Protein AF-A0ABD0C206-F1 (afdb_monomer)

InterPro domains:
  IPR016040 NAD(P)-binding domain [PF13460] (1-75)
  IPR036291 NAD(P)-binding domain superfamily [SSF51735] (2-75)

Solvent-accessible surface area (backbone atoms only — not comparable to full-atom values): 6650 Å² total; per-residue (Å²): 109,72,67,38,57,77,69,71,49,48,77,42,79,45,87,48,47,58,60,35,92,36,73,92,58,42,76,42,83,73,42,53,82,39,46,69,61,42,52,55,46,22,55,54,49,51,39,49,75,75,71,55,89,48,57,67,47,76,47,58,39,54,48,76,37,93,53,81,52,81,81,74,84,81,86,90,69,92,66,81,51,79,40,28,51,59,37,50,54,56,51,51,52,55,69,70,52,75,81,66,72,92,76,85,78,133

pLDDT: mean 84.96, std 17.4, range [26.44, 97.81]

Foldseek 3Di:
DVVCVVVVNQEEEAEAAPCLCPVVCCPAPPSVVVVVRSPVRNVVVCCVVPPDNHPYDYDHYAAEDCDDAPCDDDPPDPHHDYHYPVNVVVVSVVSVPVVDDPPDDD

Sequence (106 aa):
MQAAKKLGIERYIMLSSIFTLEPDKWHIDGLDQILDYTIAKYFADNFLVNQSDLKYTILQLTNLTEEKGTGKISLDVTGVTSNPISDVQRHWLKSSSMIILLVRLS

Nearest PDB structures (foldseek):
  3dqp-assembly1_A-2  TM=9.380E-01  e=5.707E-07  Lactococcus lactis subsp. lactis
  5guy-assembly1_A  TM=8.552E-01  e=6.493E-03  Escherichia coli CFT073
  5ffq-assembly1_B  TM=8.567E-01  e=1.039E-02  Escherichia coli O157:H7
  5guy-assembly2_B  TM=8.662E-01  e=4.261E-02  Escherichia coli CFT073

Radius of gyration: 15.45 Å; Cα contacts (8 Å, |Δi|>4): 118; chains: 1; bounding box: 42×30×38 Å

Mean predicted aligned error: 6.34 Å

Organism: NCBI:txid3378536

Secondary structure (DSSP, 8-state):
-HHHHHTT--EEEEEEETTTT-GGGTTSTTTGGGHHHHHHHHHHHHHHHHH---EEEEEEE-EEE-SPP-S---S---S--EEEHHHHHHHHHHHHTTTS------

Structure (mmCIF, N/CA/C/O backbone):
data_AF-A0ABD0C206-F1
#
_entry.id   AF-A0ABD0C206-F1
#
loop_
_atom_site.group_PDB
_atom_site.id
_atom_site.type_symbol
_atom_site.label_atom_id
_atom_site.label_alt_id
_atom_site.label_comp_id
_atom_site.label_asym_id
_atom_site.label_entity_id
_atom_site.label_seq_id
_atom_site.pdbx_PDB_ins_code
_atom_site.Cartn_x
_atom_site.Cartn_y
_atom_site.Cartn_z
_atom_site.occupancy
_atom_site.B_iso_or_equiv
_atom_site.auth_seq_id
_atom_site.auth_comp_id
_atom_site.auth_asym_id
_atom_site.auth_atom_id
_atom_site.pdbx_PDB_model_num
ATOM 1 N N . MET A 1 1 ? -0.037 3.977 11.935 1.00 92.62 1 MET A N 1
ATOM 2 C CA . MET A 1 1 ? -1.330 3.317 12.238 1.00 92.62 1 MET A CA 1
ATOM 3 C C . MET A 1 1 ? -1.843 3.637 13.641 1.00 92.62 1 MET A C 1
ATOM 5 O O . MET A 1 1 ? -2.899 4.239 13.743 1.00 92.62 1 MET A O 1
ATOM 9 N N . GLN A 1 2 ? -1.099 3.338 14.713 1.00 94.25 2 GLN A N 1
ATOM 10 C CA . GLN A 1 2 ? -1.539 3.609 16.097 1.00 94.25 2 GLN A CA 1
ATOM 11 C C . GLN A 1 2 ? -1.929 5.078 16.358 1.00 94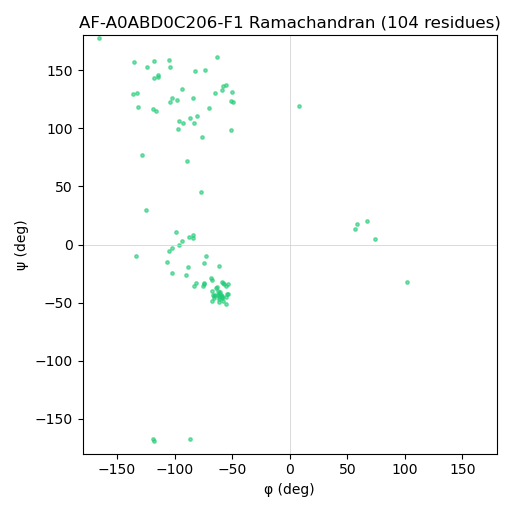.25 2 GLN A C 1
ATOM 13 O O . GLN A 1 2 ? -2.962 5.342 16.962 1.00 94.25 2 GLN A O 1
ATOM 18 N N . ALA A 1 3 ? -1.153 6.040 15.844 1.00 94.69 3 ALA A N 1
ATOM 19 C CA . ALA A 1 3 ? -1.482 7.463 15.960 1.00 94.69 3 ALA A CA 1
ATOM 20 C C . ALA A 1 3 ? -2.803 7.834 15.259 1.00 94.69 3 ALA A C 1
ATOM 22 O O . ALA A 1 3 ? -3.593 8.585 15.820 1.00 94.69 3 ALA A O 1
ATOM 23 N N . ALA A 1 4 ? -3.072 7.267 14.074 1.00 93.62 4 ALA A N 1
ATOM 24 C CA . ALA A 1 4 ? -4.329 7.485 13.355 1.00 93.62 4 ALA A CA 1
ATOM 25 C C . ALA A 1 4 ? -5.523 6.987 14.183 1.00 93.62 4 ALA A C 1
ATOM 27 O O . ALA A 1 4 ? -6.469 7.742 14.385 1.00 93.62 4 ALA A O 1
ATOM 28 N N . LYS A 1 5 ? -5.417 5.785 14.778 1.00 91.06 5 LYS A N 1
ATOM 29 C CA . LYS A 1 5 ? -6.430 5.256 15.710 1.00 91.06 5 LYS A CA 1
ATOM 30 C C . LYS A 1 5 ? -6.647 6.191 16.900 1.00 91.06 5 LYS A C 1
ATOM 32 O O . LYS A 1 5 ? -7.780 6.537 17.208 1.00 91.06 5 LYS A O 1
ATOM 37 N N . LYS A 1 6 ? -5.563 6.636 17.547 1.00 94.31 6 LYS A N 1
ATOM 38 C CA . LYS A 1 6 ? -5.628 7.527 18.719 1.00 94.31 6 LYS A CA 1
ATOM 39 C C . LYS A 1 6 ? -6.341 8.849 18.417 1.00 94.31 6 LYS A C 1
ATOM 41 O O . LYS A 1 6 ? -6.973 9.411 19.303 1.00 94.31 6 LYS A O 1
ATOM 46 N N . LEU A 1 7 ? -6.225 9.340 17.185 1.00 96.50 7 LEU A N 1
ATOM 47 C CA . LEU A 1 7 ? -6.833 10.590 16.731 1.00 96.50 7 LEU A CA 1
ATOM 48 C C . LEU A 1 7 ? -8.207 10.398 16.066 1.00 96.50 7 LEU A C 1
ATOM 50 O O . LEU A 1 7 ? -8.768 11.371 15.573 1.00 96.50 7 LEU A O 1
ATOM 54 N N . GLY A 1 8 ? -8.741 9.172 16.015 1.00 92.44 8 GLY A N 1
ATOM 55 C CA . GLY A 1 8 ? -10.012 8.885 15.342 1.00 92.44 8 GLY A CA 1
ATOM 56 C C . GLY A 1 8 ? -9.966 9.049 13.816 1.00 92.44 8 GLY A C 1
ATOM 57 O O . GLY A 1 8 ? -11.003 9.220 13.183 1.00 92.44 8 GLY A O 1
ATOM 58 N N . ILE A 1 9 ? -8.777 9.015 13.206 1.00 93.69 9 ILE A N 1
ATOM 59 C CA . ILE A 1 9 ? -8.619 9.074 11.749 1.00 93.69 9 ILE A CA 1
ATOM 60 C C . ILE A 1 9 ? -8.876 7.678 11.186 1.00 93.69 9 ILE A C 1
ATOM 62 O O . ILE A 1 9 ? -8.070 6.769 11.376 1.00 93.69 9 ILE A O 1
ATOM 66 N N . GLU A 1 10 ? -9.984 7.518 10.468 1.00 90.56 10 GLU A N 1
ATOM 67 C CA . GLU A 1 10 ? -10.399 6.208 9.954 1.00 90.56 10 GLU A CA 1
ATOM 68 C C . GLU A 1 10 ? -9.707 5.819 8.643 1.00 90.56 10 GLU A C 1
ATOM 70 O O . GLU A 1 10 ? -9.417 4.644 8.425 1.00 90.56 10 GLU A O 1
ATOM 75 N N . ARG A 1 11 ? -9.450 6.783 7.748 1.00 93.44 11 ARG A N 1
ATOM 76 C CA . ARG A 1 11 ? -8.882 6.518 6.418 1.00 93.44 11 ARG A CA 1
ATOM 77 C C . ARG A 1 11 ? -7.359 6.409 6.489 1.00 93.44 11 ARG A C 1
ATOM 79 O O . ARG A 1 11 ? -6.693 7.344 6.928 1.00 93.44 11 ARG A O 1
ATOM 86 N N . TYR A 1 12 ? -6.802 5.307 5.986 1.00 92.81 12 TYR A N 1
ATOM 87 C CA . TYR A 1 12 ? -5.352 5.101 5.907 1.00 92.81 12 TYR A CA 1
ATOM 88 C C . TYR A 1 12 ? -4.938 4.594 4.523 1.00 92.81 12 TYR A C 1
ATOM 90 O O . TYR A 1 12 ? -5.514 3.642 4.006 1.00 92.81 12 TYR A O 1
ATOM 98 N N . ILE A 1 13 ? -3.935 5.216 3.908 1.00 92.81 13 ILE A N 1
ATOM 99 C CA . ILE A 1 13 ? -3.395 4.770 2.620 1.00 92.81 13 ILE A CA 1
ATOM 100 C C . ILE A 1 13 ? -1.933 4.408 2.824 1.00 92.81 13 ILE A C 1
ATOM 102 O O . ILE A 1 13 ? -1.124 5.269 3.170 1.00 92.81 13 ILE A O 1
ATOM 106 N N . MET A 1 14 ? -1.605 3.135 2.624 1.00 93.62 14 MET A N 1
ATOM 107 C CA . MET A 1 14 ? -0.257 2.611 2.800 1.00 93.62 14 MET A CA 1
ATOM 108 C C . MET A 1 14 ? 0.425 2.425 1.452 1.00 93.62 14 MET A C 1
ATOM 110 O O . MET A 1 14 ? -0.097 1.752 0.567 1.00 93.62 14 MET A O 1
ATOM 114 N N . LEU A 1 15 ? 1.611 3.013 1.320 1.00 92.69 15 LEU A N 1
ATOM 115 C CA . LEU A 1 15 ? 2.518 2.728 0.219 1.00 92.69 15 LEU A CA 1
ATOM 116 C C . LEU A 1 15 ? 3.376 1.516 0.594 1.00 92.69 15 LEU A C 1
ATOM 118 O O . LEU A 1 15 ? 4.238 1.595 1.483 1.00 92.69 15 LEU A O 1
ATOM 122 N N . SER A 1 16 ? 3.108 0.398 -0.063 1.00 94.25 16 SER A N 1
ATOM 123 C CA . SER A 1 16 ? 3.807 -0.864 0.141 1.00 94.25 16 SER A CA 1
ATOM 124 C C . SER A 1 16 ? 4.500 -1.325 -1.142 1.00 94.25 16 SER A C 1
ATOM 126 O O . SER A 1 16 ? 4.665 -0.552 -2.087 1.00 94.25 16 SER A O 1
ATOM 128 N N . SER A 1 17 ? 4.952 -2.572 -1.153 1.00 92.19 17 SER A N 1
ATOM 129 C CA . SER A 1 17 ? 5.677 -3.188 -2.254 1.00 92.19 17 SER A CA 1
ATOM 130 C C . SER A 1 17 ? 4.908 -4.382 -2.813 1.00 92.19 17 SER A C 1
ATOM 132 O O . SER A 1 17 ? 4.018 -4.927 -2.160 1.00 92.19 17 SER A O 1
ATOM 134 N N . ILE A 1 18 ? 5.207 -4.746 -4.055 1.00 92.00 18 ILE A N 1
ATOM 135 C CA . ILE A 1 18 ? 4.611 -5.890 -4.738 1.00 92.00 18 ILE A CA 1
ATOM 136 C C . ILE A 1 18 ? 4.808 -7.178 -3.923 1.00 92.00 18 ILE A C 1
ATOM 138 O O . ILE A 1 18 ? 5.872 -7.412 -3.358 1.00 92.00 18 ILE A O 1
ATOM 142 N N . PHE A 1 19 ? 3.758 -7.999 -3.849 1.00 93.25 19 PHE A N 1
ATOM 143 C CA . PHE A 1 19 ? 3.759 -9.329 -3.219 1.00 93.25 19 PHE A CA 1
ATOM 144 C C . PHE A 1 19 ? 4.148 -9.383 -1.737 1.00 93.25 19 PHE A C 1
ATOM 146 O O . PHE A 1 19 ? 4.402 -10.459 -1.200 1.00 93.25 19 PHE A O 1
ATOM 153 N N . THR A 1 20 ? 4.121 -8.261 -1.018 1.00 93.69 20 THR A N 1
ATOM 154 C CA . THR A 1 20 ? 4.409 -8.252 0.424 1.00 93.69 20 THR A CA 1
ATOM 155 C C . THR A 1 20 ? 3.483 -9.170 1.214 1.00 93.69 20 THR A C 1
ATOM 157 O O . THR A 1 20 ? 3.943 -9.776 2.162 1.00 93.69 20 THR A O 1
ATOM 160 N N . LEU A 1 21 ? 2.219 -9.339 0.811 1.00 93.44 21 LEU A N 1
ATOM 161 C CA . LEU A 1 21 ? 1.255 -10.261 1.437 1.00 93.44 21 LEU A CA 1
ATOM 162 C C . LEU A 1 21 ? 1.295 -11.696 0.873 1.00 93.44 21 LEU A C 1
ATOM 164 O O . LEU A 1 21 ? 0.457 -12.515 1.241 1.00 93.44 21 LEU A O 1
ATOM 168 N N . GLU A 1 22 ? 2.249 -12.009 -0.004 1.00 94.31 22 GLU A N 1
ATOM 169 C CA . GLU A 1 22 ? 2.367 -13.302 -0.689 1.00 94.31 22 GLU A CA 1
ATOM 170 C C . GLU A 1 22 ? 3.789 -13.882 -0.522 1.00 94.31 22 GLU A C 1
ATOM 172 O O . GLU A 1 22 ? 4.588 -13.818 -1.459 1.00 94.31 22 GLU A O 1
ATOM 177 N N . PRO A 1 23 ? 4.132 -14.449 0.655 1.00 94.06 23 PRO A N 1
ATOM 178 C CA . PRO A 1 23 ? 5.484 -14.935 0.957 1.00 94.06 23 PRO A CA 1
ATOM 179 C C . PRO A 1 23 ? 6.068 -15.922 -0.053 1.00 94.06 23 PRO A C 1
ATOM 181 O O . PRO A 1 23 ? 7.259 -15.863 -0.353 1.00 94.06 23 PRO A O 1
ATOM 184 N N . ASP A 1 24 ? 5.225 -16.764 -0.651 1.00 94.69 24 ASP A N 1
ATOM 185 C CA . ASP A 1 24 ? 5.639 -17.740 -1.667 1.00 94.69 24 ASP A CA 1
ATOM 186 C C . ASP A 1 24 ? 6.248 -17.083 -2.922 1.00 94.69 24 ASP A C 1
ATOM 188 O O . ASP A 1 24 ? 6.962 -17.734 -3.685 1.00 94.69 24 ASP A O 1
ATOM 192 N N . LYS A 1 25 ? 6.003 -15.783 -3.141 1.00 91.38 25 LYS A N 1
ATOM 193 C CA . LYS A 1 25 ? 6.529 -15.008 -4.274 1.00 91.38 25 LYS A CA 1
ATOM 194 C C . LYS A 1 25 ? 7.803 -14.222 -3.953 1.00 91.38 25 LYS A C 1
ATOM 196 O O . LYS A 1 25 ? 8.322 -13.548 -4.837 1.00 91.38 25 LYS A O 1
ATOM 201 N N . TRP A 1 26 ? 8.334 -14.275 -2.731 1.00 93.19 26 TRP A N 1
ATOM 202 C CA . TRP A 1 26 ? 9.487 -13.443 -2.337 1.00 93.19 26 TRP A CA 1
ATOM 203 C C . TRP A 1 26 ? 10.821 -13.882 -2.948 1.00 93.19 26 TRP A C 1
ATOM 205 O O . TRP A 1 26 ? 11.802 -13.152 -2.859 1.00 93.19 26 TRP A O 1
ATOM 215 N N . HIS A 1 27 ? 10.855 -15.052 -3.584 1.00 91.19 27 HIS A N 1
ATOM 216 C CA . HIS A 1 27 ? 12.047 -15.613 -4.222 1.00 91.19 27 HIS A CA 1
ATOM 217 C C . HIS A 1 27 ? 12.096 -15.393 -5.740 1.00 91.19 27 HIS A C 1
ATOM 219 O O . HIS A 1 27 ? 12.922 -16.002 -6.413 1.00 91.19 27 HIS A O 1
ATOM 225 N N . ILE A 1 28 ? 11.210 -14.560 -6.293 1.00 88.19 28 ILE A N 1
ATOM 226 C CA . ILE A 1 28 ? 11.338 -14.121 -7.686 1.00 88.19 28 ILE A CA 1
ATOM 227 C C . ILE A 1 28 ? 12.478 -13.108 -7.819 1.00 88.19 28 ILE A C 1
ATOM 229 O O . ILE A 1 28 ? 12.722 -12.318 -6.900 1.00 88.19 28 ILE A O 1
ATOM 233 N N . ASP A 1 29 ? 13.111 -13.093 -8.992 1.00 85.00 29 ASP A N 1
ATOM 234 C CA . ASP A 1 29 ? 14.210 -12.182 -9.310 1.00 85.00 29 ASP A CA 1
ATOM 235 C C . ASP A 1 29 ? 13.862 -10.727 -8.954 1.00 85.00 29 ASP A C 1
ATOM 237 O O . ASP A 1 29 ? 12.872 -10.154 -9.428 1.00 85.00 29 ASP A O 1
ATOM 241 N N . GLY A 1 30 ? 14.696 -10.127 -8.104 1.00 84.38 30 GLY A N 1
ATOM 242 C CA . GLY A 1 30 ? 14.599 -8.737 -7.668 1.00 84.38 30 GLY A CA 1
ATOM 243 C C . GLY A 1 30 ? 13.998 -8.563 -6.272 1.00 84.38 30 GLY A C 1
ATOM 244 O O . GLY A 1 30 ? 14.423 -7.653 -5.563 1.00 84.38 30 GLY A O 1
ATOM 245 N N . LEU A 1 31 ? 13.062 -9.423 -5.843 1.00 85.25 31 LEU A N 1
ATOM 246 C CA . LEU A 1 31 ? 12.546 -9.402 -4.461 1.00 85.25 31 LEU A CA 1
ATOM 247 C C . LEU A 1 31 ? 13.475 -10.133 -3.488 1.00 85.25 31 LEU A C 1
ATOM 249 O O . LEU A 1 31 ? 13.617 -9.713 -2.337 1.00 85.25 31 LEU A O 1
ATOM 253 N N . ASP A 1 32 ? 14.137 -11.179 -3.972 1.00 88.25 32 ASP A N 1
ATOM 254 C CA . ASP A 1 32 ? 15.127 -11.970 -3.244 1.00 88.25 32 ASP A CA 1
ATOM 255 C C . ASP A 1 32 ? 16.290 -11.113 -2.706 1.00 88.25 32 ASP A C 1
ATOM 257 O O . ASP A 1 32 ? 16.780 -11.336 -1.599 1.00 88.25 32 ASP A O 1
ATOM 261 N N . GLN A 1 33 ? 16.669 -10.070 -3.448 1.00 90.75 33 GLN A N 1
ATOM 262 C CA . GLN A 1 33 ? 17.728 -9.118 -3.093 1.00 90.75 33 GLN A CA 1
ATOM 263 C C . GLN A 1 33 ? 17.329 -8.116 -1.999 1.00 90.75 33 GLN A C 1
ATOM 265 O O . GLN A 1 33 ? 18.196 -7.459 -1.422 1.00 90.75 33 GLN A O 1
ATOM 270 N N . ILE A 1 34 ? 16.032 -7.975 -1.712 1.00 92.00 34 ILE A N 1
ATOM 271 C CA . ILE A 1 34 ? 15.493 -6.997 -0.754 1.00 92.00 34 ILE A CA 1
ATOM 272 C C . ILE A 1 34 ? 14.628 -7.663 0.322 1.00 92.00 34 ILE A C 1
ATOM 274 O O . ILE A 1 34 ? 13.705 -7.048 0.856 1.00 92.00 34 ILE A O 1
ATOM 278 N N . LEU A 1 35 ? 14.926 -8.920 0.662 1.00 93.75 35 LEU A N 1
ATOM 279 C CA . LEU A 1 35 ? 14.094 -9.739 1.543 1.00 93.75 35 LEU A CA 1
ATOM 280 C C . LEU A 1 35 ? 13.785 -9.068 2.891 1.00 93.75 35 LEU A C 1
ATOM 282 O O . LEU A 1 35 ? 12.631 -9.060 3.308 1.00 93.75 35 LEU A O 1
ATOM 286 N N . ASP A 1 36 ? 14.766 -8.431 3.534 1.00 96.06 36 ASP A N 1
ATOM 287 C CA . ASP A 1 36 ? 14.551 -7.717 4.803 1.00 96.06 36 ASP A CA 1
ATOM 288 C C . ASP A 1 36 ? 13.536 -6.573 4.665 1.00 96.06 36 ASP A C 1
ATOM 290 O O . ASP A 1 36 ? 12.666 -6.379 5.520 1.00 96.06 36 ASP A O 1
ATOM 294 N N . TYR A 1 37 ? 13.606 -5.827 3.559 1.00 94.75 37 TYR A N 1
ATOM 295 C CA . TYR A 1 37 ? 12.636 -4.782 3.239 1.00 94.75 37 TYR A CA 1
ATOM 296 C C . TYR A 1 37 ? 11.242 -5.377 3.004 1.00 94.75 37 TYR A C 1
ATOM 298 O O . TYR A 1 37 ? 10.254 -4.859 3.536 1.00 94.75 37 TYR A O 1
ATOM 306 N N . THR A 1 38 ? 11.162 -6.485 2.263 1.00 94.69 38 THR A N 1
ATOM 307 C CA . THR A 1 38 ? 9.910 -7.202 1.996 1.00 94.69 38 THR A CA 1
ATOM 308 C C . THR A 1 38 ? 9.283 -7.724 3.290 1.00 94.69 38 THR A C 1
ATOM 310 O O . THR A 1 38 ? 8.092 -7.512 3.513 1.00 94.69 38 THR A O 1
ATOM 313 N N . ILE A 1 39 ? 10.081 -8.293 4.200 1.00 96.44 39 ILE A N 1
ATOM 314 C CA . ILE A 1 39 ? 9.645 -8.752 5.528 1.00 96.44 39 ILE A CA 1
ATOM 315 C C . ILE A 1 39 ? 9.118 -7.579 6.363 1.00 96.44 39 ILE A C 1
ATOM 317 O O . ILE A 1 39 ? 8.041 -7.667 6.958 1.00 96.44 39 ILE A O 1
ATOM 321 N N . ALA A 1 40 ? 9.842 -6.457 6.398 1.00 97.31 40 ALA A N 1
ATOM 322 C CA . ALA A 1 40 ? 9.410 -5.278 7.144 1.00 97.31 40 ALA A CA 1
ATOM 323 C C . ALA A 1 40 ? 8.058 -4.747 6.635 1.00 97.31 40 ALA A C 1
ATOM 325 O O . ALA A 1 40 ? 7.166 -4.424 7.428 1.00 97.31 40 ALA A O 1
ATOM 326 N N . LYS A 1 41 ? 7.881 -4.690 5.308 1.00 96.50 41 LYS A N 1
ATOM 327 C CA . LYS A 1 41 ? 6.618 -4.288 4.681 1.00 96.50 41 LYS A CA 1
ATOM 328 C C . LYS A 1 41 ? 5.505 -5.305 4.909 1.00 96.50 41 LYS A C 1
ATOM 330 O O . LYS A 1 41 ? 4.400 -4.880 5.229 1.00 96.50 41 LYS A O 1
ATOM 335 N N . TYR A 1 42 ? 5.794 -6.603 4.846 1.00 96.94 42 TYR A N 1
ATOM 336 C CA . TYR A 1 42 ? 4.836 -7.665 5.153 1.00 96.94 42 TYR A CA 1
ATOM 337 C C . TYR A 1 42 ? 4.238 -7.502 6.545 1.00 96.94 42 TYR A C 1
ATOM 339 O O . TYR A 1 42 ? 3.019 -7.472 6.684 1.00 96.94 42 TYR A O 1
ATOM 347 N N . PHE A 1 43 ? 5.063 -7.329 7.580 1.00 97.81 43 PHE A N 1
ATOM 348 C CA . PHE A 1 43 ? 4.538 -7.158 8.935 1.00 97.81 43 PHE A CA 1
ATOM 349 C C . PHE A 1 43 ? 3.706 -5.881 9.082 1.00 97.81 43 PHE A C 1
ATOM 351 O O . PHE A 1 43 ? 2.677 -5.894 9.763 1.00 97.81 43 PHE A O 1
ATOM 358 N N . ALA A 1 44 ? 4.111 -4.792 8.427 1.00 97.38 44 ALA A N 1
ATOM 359 C CA . ALA A 1 44 ? 3.349 -3.549 8.437 1.00 97.38 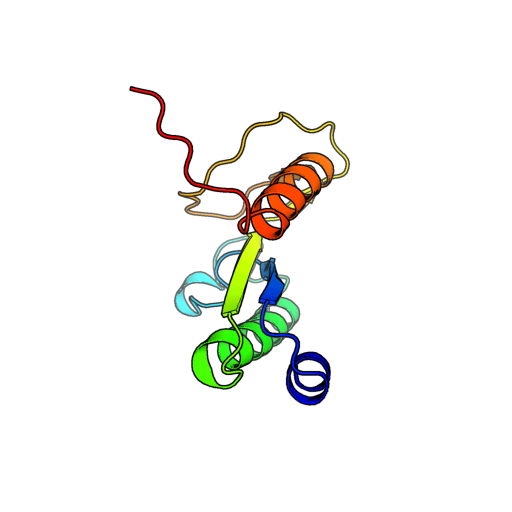44 ALA A CA 1
ATOM 360 C C . ALA A 1 44 ? 1.995 -3.690 7.710 1.00 97.38 44 ALA A C 1
ATOM 362 O O . ALA A 1 44 ? 0.974 -3.257 8.249 1.00 97.38 44 ALA A O 1
ATOM 363 N N . ASP A 1 45 ? 1.967 -4.345 6.548 1.00 97.12 45 ASP A N 1
ATOM 364 C CA . ASP A 1 45 ? 0.743 -4.625 5.793 1.00 97.12 45 ASP A CA 1
ATOM 365 C C . ASP A 1 45 ? -0.167 -5.583 6.562 1.00 97.12 45 ASP A C 1
ATOM 367 O O . ASP A 1 45 ? -1.356 -5.323 6.720 1.00 97.12 45 ASP A O 1
ATOM 371 N N . ASN A 1 46 ? 0.389 -6.657 7.119 1.00 97.56 46 ASN A N 1
ATOM 372 C CA . ASN A 1 46 ? -0.360 -7.651 7.876 1.00 97.56 46 ASN A CA 1
ATOM 373 C C . ASN A 1 46 ? -0.984 -7.047 9.144 1.00 97.56 46 ASN A C 1
ATOM 375 O O . ASN A 1 46 ? -2.112 -7.390 9.499 1.00 97.56 46 ASN A O 1
ATOM 379 N N . PHE A 1 47 ? -0.293 -6.114 9.808 1.00 96.81 47 PHE A N 1
ATOM 380 C CA . PHE A 1 47 ? -0.872 -5.349 10.915 1.00 96.81 47 PHE A CA 1
ATOM 381 C C . PHE A 1 47 ? -2.012 -4.439 10.434 1.00 96.81 47 PHE A C 1
ATOM 383 O O . PHE A 1 47 ? -3.064 -4.381 11.073 1.00 96.81 47 PHE A O 1
ATOM 390 N N . LEU A 1 48 ? -1.830 -3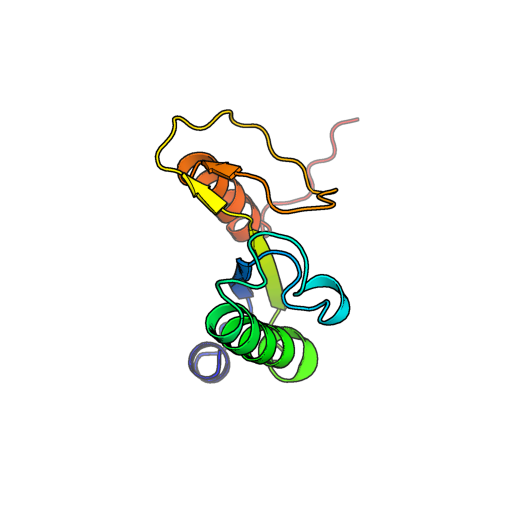.736 9.309 1.00 95.88 48 LEU A N 1
ATOM 391 C CA . LEU A 1 48 ? -2.868 -2.885 8.722 1.00 95.88 48 LEU A CA 1
ATOM 392 C C . LEU A 1 48 ? -4.129 -3.691 8.385 1.00 95.88 48 LEU A C 1
ATOM 394 O O . LEU A 1 48 ? -5.224 -3.279 8.767 1.00 95.88 48 LEU A O 1
ATOM 398 N N . VAL A 1 49 ? -3.959 -4.851 7.749 1.00 95.25 49 VAL A N 1
ATOM 399 C CA . VAL A 1 49 ? -5.042 -5.747 7.321 1.00 95.25 49 VAL A CA 1
ATOM 400 C C . VAL A 1 49 ? -5.761 -6.380 8.509 1.00 95.25 49 VAL A C 1
ATOM 402 O O . VAL A 1 49 ? -6.988 -6.352 8.553 1.00 95.25 49 VAL A O 1
ATOM 405 N N . ASN A 1 50 ? -5.016 -6.932 9.472 1.00 95.88 50 ASN A N 1
ATOM 406 C CA . ASN A 1 50 ? -5.587 -7.856 10.458 1.00 95.88 50 ASN A CA 1
ATOM 407 C C . ASN A 1 50 ? -5.756 -7.274 11.868 1.00 95.88 50 ASN A C 1
ATOM 409 O O . ASN A 1 50 ? -6.407 -7.900 12.697 1.00 95.88 50 ASN A O 1
ATOM 413 N N . GLN A 1 51 ? -5.128 -6.136 12.186 1.00 94.38 51 GLN A N 1
ATOM 414 C CA . GLN A 1 51 ? -5.020 -5.649 13.576 1.00 94.38 51 GLN A CA 1
ATOM 415 C C . GLN A 1 51 ? -5.344 -4.154 13.740 1.00 94.38 51 GLN A C 1
ATOM 417 O O . GLN A 1 51 ? -5.423 -3.644 14.861 1.00 94.38 51 GLN A O 1
ATOM 422 N N . SER A 1 52 ? -5.486 -3.404 12.643 1.00 91.25 52 SER A N 1
ATOM 423 C CA . SER A 1 52 ? -5.578 -1.943 12.723 1.00 91.25 52 SER A CA 1
ATOM 424 C C . SER A 1 52 ? -6.997 -1.396 12.879 1.00 91.25 52 SER A C 1
ATOM 426 O O . SER A 1 52 ? -7.136 -0.314 13.446 1.00 91.25 52 SER A O 1
ATOM 428 N N . ASP A 1 53 ? -8.025 -2.106 12.415 1.00 92.12 53 ASP A N 1
ATOM 429 C CA . ASP A 1 53 ? -9.416 -1.625 12.290 1.00 92.12 53 ASP A CA 1
ATOM 430 C C . ASP A 1 53 ? -9.585 -0.346 11.434 1.00 92.12 53 ASP A C 1
ATOM 432 O O . ASP A 1 53 ? -10.633 0.298 11.463 1.00 92.12 53 ASP A O 1
ATOM 436 N N . LEU A 1 54 ? -8.559 0.062 10.677 1.00 93.75 54 LEU A N 1
ATOM 437 C CA . LEU A 1 54 ? -8.604 1.253 9.824 1.00 93.75 54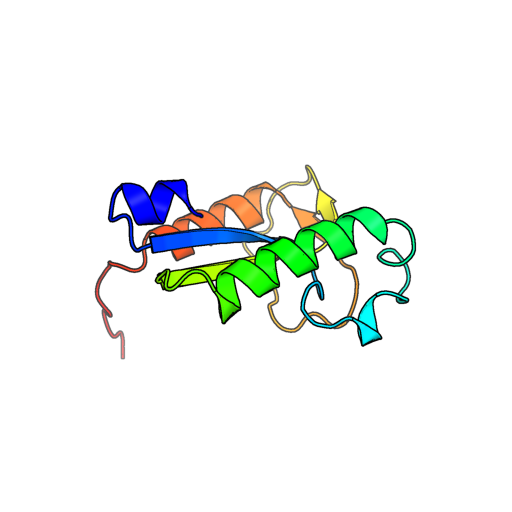 LEU A CA 1
ATOM 438 C C . LEU A 1 54 ? -9.291 0.946 8.487 1.00 93.75 54 LEU A C 1
ATOM 440 O O . LEU A 1 54 ? -9.153 -0.140 7.930 1.00 93.75 54 LEU A O 1
ATOM 444 N N . LYS A 1 55 ? -9.957 1.944 7.898 1.00 94.75 55 LYS A N 1
ATOM 445 C CA . LYS A 1 55 ? -10.444 1.887 6.512 1.00 94.75 55 LYS A CA 1
ATOM 446 C C . LYS A 1 55 ? -9.267 2.098 5.566 1.00 94.75 55 LYS A C 1
ATOM 448 O O . LYS A 1 55 ? -8.902 3.238 5.243 1.00 94.75 55 LYS A O 1
ATOM 453 N N . TYR A 1 56 ? -8.644 1.009 5.132 1.00 93.38 56 TYR A N 1
ATOM 454 C CA . TYR A 1 56 ? -7.355 1.081 4.456 1.00 93.38 56 TYR A CA 1
ATOM 455 C C . TYR A 1 56 ? -7.402 0.873 2.940 1.00 93.38 56 TYR A C 1
ATOM 457 O O . TYR A 1 56 ? -8.333 0.312 2.371 1.00 93.38 56 TYR A O 1
ATOM 465 N N . THR A 1 57 ? -6.358 1.356 2.272 1.00 93.62 57 THR A N 1
ATOM 466 C CA . THR A 1 57 ? -5.954 0.907 0.936 1.00 93.62 57 THR A CA 1
ATOM 467 C C . THR A 1 57 ? -4.445 0.732 0.944 1.00 93.62 57 THR A C 1
ATOM 469 O O . THR A 1 57 ? -3.729 1.638 1.369 1.00 93.62 57 THR A O 1
ATOM 472 N N . ILE A 1 58 ? -3.968 -0.419 0.480 1.00 92.44 58 ILE A N 1
AT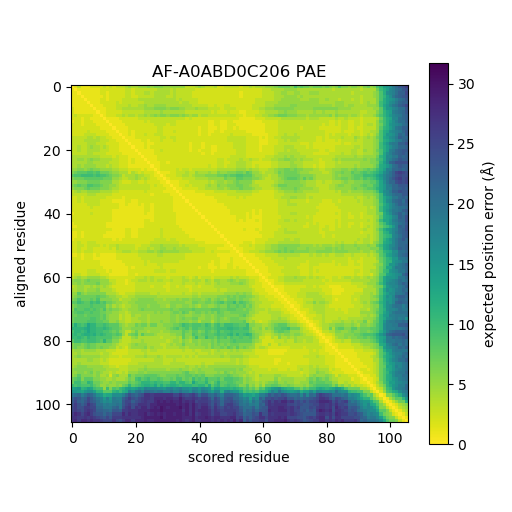OM 473 C CA . ILE A 1 58 ? -2.542 -0.697 0.311 1.00 92.44 58 ILE A CA 1
ATOM 474 C C . ILE A 1 58 ? -2.238 -0.587 -1.181 1.00 92.44 58 ILE A C 1
ATOM 476 O O . ILE A 1 58 ? -2.867 -1.262 -1.990 1.00 92.44 58 ILE A O 1
ATOM 480 N N . LEU A 1 59 ? -1.308 0.291 -1.549 1.00 91.62 59 LEU A N 1
ATOM 481 C CA . LEU A 1 59 ? -0.764 0.362 -2.902 1.00 91.62 59 LEU A CA 1
ATOM 482 C C . LEU A 1 59 ? 0.532 -0.443 -2.924 1.00 91.62 59 LEU A C 1
ATOM 484 O O . LEU A 1 59 ? 1.533 0.005 -2.369 1.00 91.62 59 LEU A O 1
ATOM 488 N N . GLN A 1 60 ? 0.500 -1.624 -3.535 1.00 91.75 60 GLN A N 1
ATOM 489 C CA . GLN A 1 60 ? 1.655 -2.509 -3.674 1.00 91.75 60 GLN A CA 1
ATOM 490 C C . GLN A 1 60 ? 2.358 -2.227 -4.999 1.00 91.75 60 GLN A C 1
ATOM 492 O O . GLN A 1 60 ? 1.858 -2.571 -6.067 1.00 91.75 60 GLN A O 1
ATOM 497 N N . LEU A 1 61 ? 3.495 -1.541 -4.929 1.00 90.81 61 LEU A N 1
ATOM 498 C CA . LEU A 1 61 ? 4.206 -1.065 -6.111 1.00 90.81 61 LEU A CA 1
ATOM 499 C C . LEU A 1 61 ? 5.440 -1.908 -6.411 1.00 90.81 61 LEU A 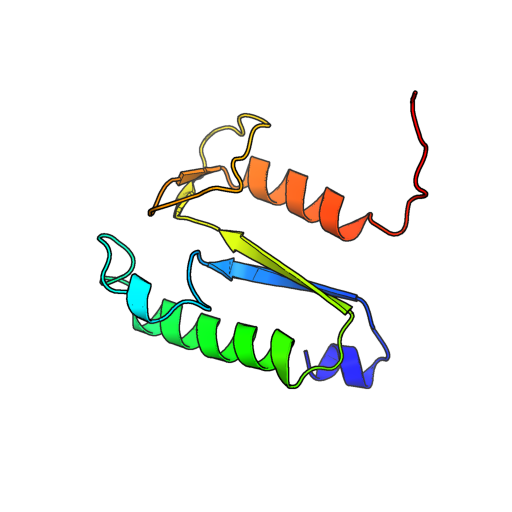C 1
ATOM 501 O O . LEU A 1 61 ? 6.075 -2.465 -5.517 1.00 90.81 61 LEU A O 1
ATOM 505 N N . THR A 1 62 ? 5.803 -1.940 -7.687 1.00 89.19 62 THR A N 1
ATOM 506 C CA . THR A 1 62 ? 7.085 -2.474 -8.157 1.00 89.19 62 THR A CA 1
ATOM 507 C C . THR A 1 62 ? 8.180 -1.398 -8.122 1.00 89.19 62 THR A C 1
ATOM 509 O O . THR A 1 62 ? 7.987 -0.341 -7.515 1.00 89.19 62 THR A O 1
ATOM 512 N N . ASN A 1 63 ? 9.324 -1.654 -8.765 1.00 88.69 63 ASN A N 1
ATOM 513 C CA . ASN A 1 63 ? 10.472 -0.751 -8.793 1.00 88.69 63 ASN A CA 1
ATOM 514 C C . ASN A 1 63 ? 10.078 0.687 -9.176 1.00 88.69 63 ASN A C 1
ATOM 516 O O . ASN A 1 63 ? 9.368 0.895 -10.157 1.00 88.69 63 ASN A O 1
ATOM 520 N N . LEU A 1 64 ? 10.537 1.678 -8.414 1.00 90.94 64 LEU A N 1
ATOM 521 C CA . LEU A 1 64 ? 10.205 3.083 -8.645 1.00 90.94 64 LEU A CA 1
ATOM 522 C C . LEU A 1 64 ? 11.267 3.751 -9.512 1.00 90.94 64 LEU A C 1
ATOM 524 O O . LEU A 1 64 ? 12.458 3.621 -9.240 1.00 90.94 64 LEU A O 1
ATOM 528 N N . THR A 1 65 ? 10.836 4.503 -10.524 1.00 93.19 65 THR A N 1
ATOM 529 C CA . THR A 1 65 ? 11.746 5.221 -11.427 1.00 93.19 65 THR A CA 1
ATOM 530 C C . THR A 1 65 ? 11.443 6.717 -11.475 1.00 93.19 65 THR A C 1
ATOM 532 O O . THR A 1 65 ? 10.306 7.156 -11.281 1.00 93.19 65 THR A O 1
ATOM 535 N N . GLU A 1 66 ? 12.472 7.516 -11.764 1.00 93.62 66 GLU A N 1
ATOM 536 C CA . GLU A 1 66 ? 12.358 8.967 -12.000 1.00 93.62 66 GLU A CA 1
ATOM 537 C C . GLU A 1 66 ? 11.968 9.310 -13.446 1.00 93.62 66 GLU A C 1
ATOM 539 O O . GLU A 1 66 ? 11.975 10.469 -13.860 1.00 93.62 66 GLU A O 1
ATOM 544 N N . GLU A 1 67 ? 11.614 8.301 -14.239 1.00 93.44 67 GLU A N 1
ATOM 545 C CA . GLU A 1 67 ? 11.171 8.497 -15.609 1.00 93.44 67 GLU A CA 1
ATOM 546 C C . GLU A 1 67 ? 9.870 9.306 -15.675 1.00 93.44 67 GLU A C 1
ATOM 548 O O . GLU A 1 67 ? 9.100 9.445 -14.715 1.00 93.44 67 GLU A O 1
ATOM 553 N N . LYS A 1 68 ? 9.598 9.853 -16.860 1.00 91.50 68 LYS A N 1
ATOM 554 C CA . LYS A 1 68 ? 8.368 10.598 -17.098 1.00 91.50 68 LYS A CA 1
ATOM 555 C C . LYS A 1 68 ? 7.161 9.663 -16.989 1.00 91.50 68 LYS A C 1
ATOM 557 O O . LYS A 1 68 ? 7.102 8.636 -17.657 1.00 91.50 68 LYS A O 1
ATOM 562 N N . GLY A 1 69 ? 6.164 10.078 -16.211 1.00 89.06 69 GLY A N 1
ATOM 563 C CA . GLY A 1 69 ? 4.902 9.358 -16.074 1.00 89.06 69 GLY A CA 1
ATOM 564 C C . GLY A 1 69 ? 4.196 9.167 -17.411 1.00 89.06 69 GLY A C 1
ATOM 565 O O . GLY A 1 69 ? 4.096 10.084 -18.233 1.00 89.06 69 GLY A O 1
ATOM 566 N N . THR A 1 70 ? 3.690 7.959 -17.604 1.00 89.50 70 THR A N 1
ATOM 567 C CA . THR A 1 70 ? 2.959 7.515 -18.791 1.00 89.50 70 THR A CA 1
ATOM 568 C C . THR A 1 70 ? 1.458 7.783 -18.675 1.00 89.50 70 THR A C 1
ATOM 570 O O . THR A 1 70 ? 0.744 7.792 -19.679 1.00 89.50 70 THR A O 1
ATOM 573 N N . GLY A 1 71 ? 0.960 7.988 -17.452 1.00 87.38 71 GLY A N 1
ATOM 574 C CA . GLY A 1 71 ? -0.461 8.077 -17.133 1.00 87.38 71 GLY A CA 1
ATOM 575 C C . GLY A 1 71 ? -1.196 6.734 -17.156 1.00 87.38 71 GLY A C 1
ATOM 576 O O . GLY A 1 71 ? -2.416 6.726 -16.983 1.00 87.38 71 GLY A O 1
ATOM 577 N N . LYS A 1 72 ? -0.489 5.617 -17.361 1.00 86.00 72 LYS A N 1
ATOM 578 C CA . LYS A 1 72 ? -1.047 4.263 -17.450 1.00 86.00 72 LYS A CA 1
ATOM 579 C C . LYS A 1 72 ? -0.480 3.393 -16.332 1.00 86.00 72 LYS A C 1
ATOM 581 O O . LYS A 1 72 ? 0.686 3.516 -15.984 1.00 86.00 72 LYS A O 1
ATOM 586 N N . ILE A 1 73 ? -1.310 2.508 -15.788 1.00 84.06 73 ILE A N 1
ATOM 587 C CA . ILE A 1 73 ? -0.901 1.489 -14.816 1.00 84.06 73 ILE A CA 1
ATOM 588 C C . ILE A 1 73 ? -1.530 0.146 -15.186 1.00 84.06 73 ILE A C 1
ATOM 590 O O . ILE A 1 73 ? -2.569 0.117 -15.847 1.00 84.06 73 ILE A O 1
ATOM 594 N N . SER A 1 74 ? -0.913 -0.943 -14.732 1.00 84.19 74 SER A N 1
ATOM 595 C CA . SER A 1 74 ? -1.517 -2.276 -14.708 1.00 84.19 74 SER A CA 1
ATOM 596 C C . SER A 1 74 ? -1.683 -2.718 -13.259 1.00 84.19 74 SER A C 1
ATOM 598 O O . SER A 1 74 ? -0.845 -2.392 -12.420 1.00 84.19 74 SER A O 1
ATOM 600 N N . LEU A 1 75 ? -2.765 -3.439 -12.973 1.00 83.50 75 LEU A N 1
ATOM 601 C CA . LEU A 1 75 ? -3.011 -4.042 -11.660 1.00 83.50 75 LEU A CA 1
ATOM 602 C C . LEU A 1 75 ? -2.705 -5.547 -11.658 1.00 83.50 75 LEU A C 1
ATOM 604 O O . LEU A 1 75 ? -2.335 -6.087 -10.622 1.00 83.50 75 LEU A O 1
ATOM 608 N N . ASP A 1 76 ? -2.772 -6.198 -12.822 1.00 82.31 76 ASP A N 1
ATOM 609 C CA . ASP A 1 76 ? -2.499 -7.628 -12.984 1.00 82.31 76 ASP A CA 1
ATOM 610 C C . ASP A 1 76 ? -1.010 -7.851 -13.259 1.00 82.31 76 ASP A C 1
ATOM 612 O O . ASP A 1 76 ? -0.581 -8.120 -14.384 1.00 82.31 76 ASP A O 1
ATOM 616 N N . VAL A 1 77 ? -0.195 -7.650 -12.226 1.00 81.38 77 VAL A N 1
ATOM 617 C CA . VAL A 1 77 ? 1.262 -7.759 -12.318 1.00 81.38 77 VAL A CA 1
ATOM 618 C C . VAL A 1 77 ? 1.714 -9.132 -11.814 1.00 81.38 77 VAL A C 1
ATOM 620 O O . VAL A 1 77 ?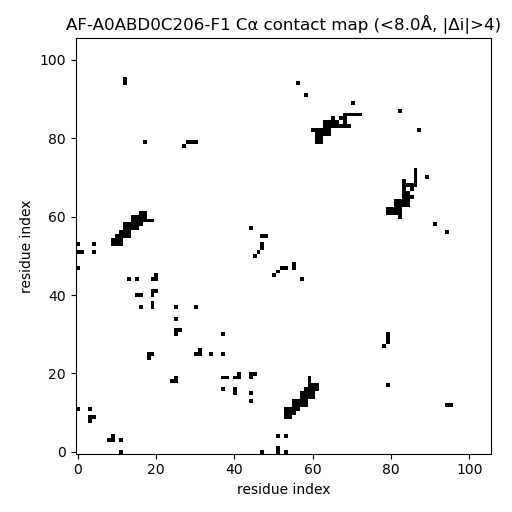 1.415 -9.518 -10.687 1.00 81.38 77 VAL A O 1
ATOM 623 N N . THR A 1 78 ? 2.454 -9.875 -12.641 1.00 82.25 78 THR A N 1
ATOM 624 C CA . THR A 1 78 ? 2.939 -11.235 -12.322 1.00 82.25 78 THR A CA 1
ATOM 625 C C . THR A 1 78 ? 4.414 -11.290 -11.917 1.00 82.25 78 THR A C 1
ATOM 627 O O . THR A 1 78 ? 4.910 -12.362 -11.585 1.00 82.25 78 THR A O 1
ATOM 630 N N . GLY A 1 79 ? 5.126 -10.162 -11.939 1.00 79.94 79 GLY A N 1
ATOM 631 C CA . GLY A 1 79 ? 6.552 -10.084 -11.622 1.00 79.94 79 GLY A CA 1
ATOM 632 C C . GLY A 1 79 ? 7.024 -8.651 -11.390 1.00 79.94 79 GLY A C 1
ATOM 633 O O . GLY A 1 79 ? 6.252 -7.703 -11.509 1.00 79.94 79 GLY A O 1
ATOM 634 N N . VAL A 1 80 ? 8.298 -8.474 -11.050 1.00 80.56 80 VAL A N 1
ATOM 635 C CA . VAL A 1 80 ? 8.853 -7.139 -10.794 1.00 80.56 80 VAL A CA 1
ATOM 636 C C . VAL A 1 80 ? 8.954 -6.350 -12.105 1.00 80.56 80 VAL A C 1
ATOM 638 O O . VAL A 1 80 ? 9.681 -6.723 -13.021 1.00 80.56 80 VAL A O 1
ATOM 641 N N . THR A 1 81 ? 8.225 -5.238 -12.189 1.00 86.44 81 THR A N 1
ATOM 642 C CA . THR A 1 81 ? 8.297 -4.258 -13.288 1.00 86.44 81 THR A CA 1
ATOM 643 C C . THR A 1 81 ? 8.747 -2.892 -12.760 1.00 86.44 81 THR A C 1
ATOM 645 O O . THR A 1 81 ? 9.127 -2.765 -11.594 1.00 86.44 81 THR A O 1
ATOM 648 N N . SER A 1 82 ? 8.652 -1.838 -13.571 1.00 87.38 82 SER A N 1
ATOM 649 C CA . SER A 1 82 ? 8.954 -0.461 -13.157 1.00 87.38 82 SER A CA 1
ATOM 650 C C . SER A 1 82 ? 7.714 0.435 -13.176 1.00 87.38 82 SER A C 1
ATOM 652 O O . SER A 1 82 ? 6.851 0.282 -14.037 1.00 87.38 82 SER A O 1
ATOM 654 N N . ASN A 1 83 ? 7.656 1.385 -12.244 1.00 87.00 83 ASN A N 1
ATOM 655 C CA . ASN A 1 83 ? 6.600 2.376 -12.082 1.00 87.00 83 ASN A CA 1
ATOM 656 C C . ASN A 1 83 ? 7.213 3.777 -11.917 1.00 87.00 83 ASN A C 1
ATOM 658 O O . ASN A 1 83 ? 7.883 4.034 -10.911 1.00 87.00 83 ASN A O 1
ATOM 662 N N . PRO A 1 84 ? 6.937 4.720 -12.832 1.00 93.06 84 PRO A N 1
ATOM 663 C CA . PRO A 1 84 ? 7.316 6.112 -12.634 1.00 93.06 84 PRO A CA 1
ATOM 664 C C . PRO A 1 84 ? 6.692 6.692 -11.359 1.00 93.06 84 PRO A C 1
ATOM 666 O O . PRO A 1 84 ? 5.478 6.589 -11.146 1.00 93.06 84 PRO A O 1
ATOM 669 N N . ILE A 1 85 ? 7.488 7.382 -10.538 1.00 90.38 85 ILE A N 1
ATOM 670 C CA . ILE A 1 85 ? 7.023 8.012 -9.284 1.00 90.38 85 ILE A CA 1
ATOM 671 C C . ILE A 1 85 ? 5.840 8.963 -9.541 1.00 90.38 85 ILE A C 1
ATOM 673 O O . ILE A 1 85 ? 4.896 9.041 -8.752 1.00 90.38 85 ILE A O 1
ATOM 677 N N . SER A 1 86 ? 5.845 9.651 -10.683 1.00 88.25 86 SER A N 1
ATOM 678 C CA . SER A 1 86 ? 4.763 10.561 -11.077 1.00 88.25 86 SER A CA 1
ATOM 679 C C . SER A 1 86 ? 3.431 9.851 -11.377 1.00 88.25 86 SER A C 1
ATOM 681 O O . SER A 1 86 ? 2.363 10.407 -11.097 1.00 88.25 86 SER A O 1
ATOM 683 N N . ASP A 1 87 ? 3.455 8.609 -11.872 1.00 88.62 87 ASP A N 1
ATOM 684 C CA . ASP A 1 87 ? 2.241 7.807 -12.083 1.00 88.62 87 ASP A CA 1
ATOM 685 C C . ASP A 1 87 ? 1.693 7.255 -10.763 1.00 88.62 87 ASP A C 1
ATOM 687 O O . ASP A 1 87 ? 0.472 7.232 -10.558 1.00 88.62 87 ASP A O 1
ATOM 691 N N . VAL A 1 88 ? 2.587 6.902 -9.837 1.00 87.31 88 VAL A N 1
ATOM 692 C CA . VAL A 1 88 ? 2.239 6.518 -8.462 1.00 87.31 88 VAL A CA 1
ATOM 693 C C . VAL A 1 88 ? 1.547 7.670 -7.740 1.00 87.31 88 VAL A C 1
ATOM 695 O O . VAL A 1 88 ? 0.457 7.487 -7.196 1.00 87.31 88 VAL A O 1
ATOM 698 N N . GLN A 1 89 ? 2.128 8.872 -7.784 1.00 85.25 89 GLN A N 1
ATOM 699 C CA . GLN A 1 89 ? 1.555 10.069 -7.165 1.00 85.25 89 GLN A CA 1
ATOM 700 C C . GLN A 1 89 ? 0.132 10.335 -7.670 1.00 85.25 89 GLN A C 1
ATOM 702 O O . GLN A 1 89 ? -0.781 10.589 -6.881 1.00 85.25 89 GLN A O 1
ATOM 707 N N . ARG A 1 90 ? -0.082 10.238 -8.988 1.00 84.00 90 ARG A N 1
ATOM 708 C CA . ARG A 1 90 ? -1.402 10.435 -9.598 1.00 84.00 90 ARG A CA 1
ATOM 709 C C . ARG A 1 90 ? -2.440 9.455 -9.048 1.00 84.00 90 ARG A C 1
ATOM 711 O O . ARG A 1 90 ? -3.563 9.861 -8.751 1.00 84.00 90 ARG A O 1
ATOM 718 N N . HIS A 1 91 ? -2.093 8.176 -8.932 1.00 80.50 91 HIS A N 1
ATOM 719 C CA . HIS A 1 91 ? -3.024 7.152 -8.448 1.00 80.50 91 HIS A CA 1
ATOM 720 C C . HIS A 1 91 ? -3.246 7.225 -6.941 1.00 80.50 91 HIS A C 1
ATOM 722 O O . HIS A 1 91 ? -4.370 7.031 -6.475 1.00 80.50 91 HIS A O 1
ATOM 728 N N . TRP A 1 92 ? -2.215 7.594 -6.186 1.00 78.12 92 TRP A N 1
ATOM 729 C CA . TRP A 1 92 ? -2.327 7.851 -4.758 1.00 78.12 92 TRP A CA 1
ATOM 730 C C . TRP A 1 92 ? -3.337 8.970 -4.462 1.00 78.12 92 TRP A C 1
ATOM 732 O O . TRP A 1 92 ? -4.223 8.792 -3.625 1.00 78.12 92 TRP A O 1
ATOM 742 N N . LEU A 1 93 ? -3.295 10.072 -5.223 1.00 74.38 93 LEU A N 1
ATOM 743 C CA . LEU A 1 93 ? -4.282 11.154 -5.114 1.00 74.38 93 LEU A CA 1
ATOM 744 C C . LEU A 1 93 ? -5.709 10.666 -5.403 1.00 74.38 93 LEU A C 1
ATOM 746 O O . LEU A 1 93 ? -6.619 10.965 -4.635 1.00 74.38 93 LEU A O 1
ATOM 750 N N . LYS A 1 94 ? -5.906 9.847 -6.446 1.00 74.44 94 LYS A N 1
ATOM 751 C CA . LYS A 1 94 ? -7.227 9.265 -6.754 1.00 74.44 94 LYS A CA 1
ATOM 752 C C . LYS A 1 94 ? -7.759 8.381 -5.618 1.00 74.44 94 LYS A C 1
ATOM 754 O O . LYS A 1 94 ? -8.935 8.474 -5.282 1.00 74.44 94 LYS A O 1
ATOM 759 N N . SER A 1 95 ? -6.899 7.565 -5.004 1.00 68.12 95 SER A N 1
ATOM 760 C CA . SER A 1 95 ? -7.261 6.691 -3.873 1.00 68.12 95 SER A CA 1
ATOM 761 C C . SER A 1 95 ? -7.585 7.472 -2.589 1.00 68.12 95 SER A C 1
ATOM 763 O O . SER A 1 95 ? -8.399 7.038 -1.766 1.00 68.12 95 SER A O 1
ATOM 765 N N . SER A 1 96 ? -6.976 8.650 -2.430 1.00 60.84 96 SER A N 1
ATOM 766 C CA . SER A 1 96 ? -7.252 9.589 -1.337 1.00 60.84 96 SER A CA 1
ATOM 767 C C . SER A 1 96 ? -8.585 10.325 -1.515 1.00 60.84 96 SER A C 1
ATOM 769 O O . SER A 1 96 ? -9.297 10.566 -0.543 1.00 60.84 96 SER A O 1
ATOM 771 N N . SER A 1 97 ? -8.984 10.607 -2.759 1.00 53.72 97 SER A N 1
ATOM 772 C CA . SER A 1 97 ? -10.212 11.346 -3.087 1.00 53.72 97 SER A CA 1
ATOM 773 C C . SER A 1 97 ? -11.501 10.510 -3.130 1.00 53.72 97 SER A C 1
ATOM 775 O O . SER A 1 97 ? -12.555 11.055 -3.455 1.00 53.72 97 SER A O 1
ATOM 777 N N . MET A 1 98 ? -11.480 9.220 -2.775 1.00 44.00 98 MET A N 1
ATOM 778 C CA . MET A 1 98 ? -12.653 8.327 -2.836 1.00 44.00 98 MET A CA 1
ATOM 779 C C . MET A 1 98 ? -13.665 8.537 -1.680 1.00 44.00 98 MET A C 1
ATOM 781 O O . MET A 1 98 ? -14.152 7.590 -1.071 1.00 44.00 98 MET A O 1
ATOM 785 N N . ILE A 1 99 ? -13.970 9.810 -1.399 1.00 37.97 99 ILE A N 1
ATOM 786 C CA . ILE A 1 99 ? -15.218 10.335 -0.809 1.00 37.97 99 ILE A CA 1
ATOM 787 C C . ILE A 1 99 ? -16.083 11.024 -1.896 1.00 37.97 99 ILE A C 1
ATOM 789 O O . ILE A 1 99 ? -17.233 11.381 -1.652 1.00 37.97 99 ILE A O 1
ATOM 793 N N . ILE A 1 100 ? -15.593 11.169 -3.133 1.00 32.59 100 ILE A N 1
ATOM 794 C CA . ILE A 1 100 ? -16.365 11.764 -4.231 1.00 32.59 100 ILE A CA 1
ATOM 795 C C . ILE A 1 100 ? -17.273 10.702 -4.869 1.00 32.59 100 ILE A C 1
ATOM 797 O O . ILE A 1 100 ? -16.813 9.814 -5.580 1.00 32.59 100 ILE A O 1
ATOM 801 N N . LEU A 1 101 ? -18.562 10.824 -4.539 1.00 26.44 101 LEU A N 1
ATOM 802 C CA . LEU A 1 101 ? -19.768 10.418 -5.267 1.00 26.44 101 LEU A CA 1
ATOM 803 C C . LEU A 1 101 ? -19.540 9.575 -6.541 1.00 26.44 101 LEU A C 1
ATOM 805 O O . LEU A 1 101 ? -19.000 10.059 -7.536 1.00 26.44 101 LEU A O 1
ATOM 809 N N . LEU A 1 102 ? -20.079 8.350 -6.543 1.00 29.72 102 LEU A N 1
ATOM 810 C CA . LEU A 1 102 ? -20.436 7.628 -7.766 1.00 29.72 102 LEU A CA 1
ATOM 811 C C . LEU A 1 102 ? -21.307 8.540 -8.652 1.00 29.72 102 LEU A C 1
ATOM 813 O O . LEU A 1 102 ? -22.517 8.635 -8.450 1.00 29.72 102 LEU A O 1
ATOM 817 N N . VAL A 1 103 ? -20.713 9.188 -9.654 1.00 27.34 103 VAL A N 1
ATOM 818 C CA . VAL A 1 103 ? -21.457 9.682 -10.814 1.00 27.34 103 VAL A CA 1
ATOM 819 C C . VAL A 1 103 ? -21.309 8.640 -11.908 1.00 27.34 103 VAL A C 1
ATOM 821 O O . VAL A 1 103 ? -20.294 8.525 -12.589 1.00 27.34 103 VAL A O 1
ATOM 824 N N . ARG A 1 104 ? -22.366 7.840 -11.993 1.00 30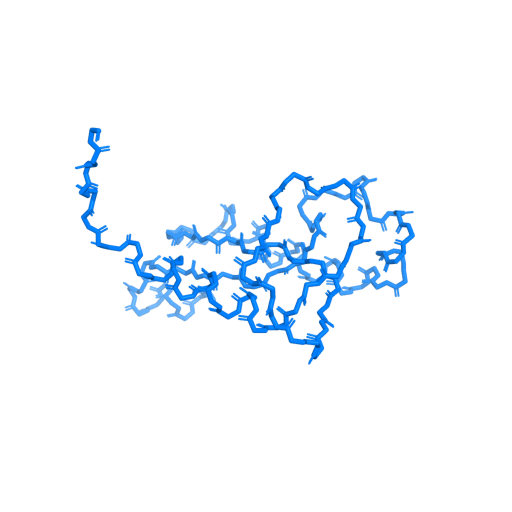.31 104 ARG A N 1
ATOM 825 C CA . ARG A 1 104 ? -22.730 6.960 -13.095 1.00 30.31 104 ARG A CA 1
ATOM 826 C C . ARG A 1 104 ? -22.695 7.770 -14.395 1.00 30.31 104 ARG A C 1
ATOM 828 O O . ARG A 1 104 ? -23.407 8.764 -14.502 1.00 30.31 104 ARG A O 1
ATOM 835 N N . LEU A 1 105 ? -21.914 7.335 -15.376 1.00 27.72 105 LEU A N 1
ATOM 836 C CA . LEU A 1 105 ? -22.184 7.665 -16.769 1.00 27.72 105 LEU A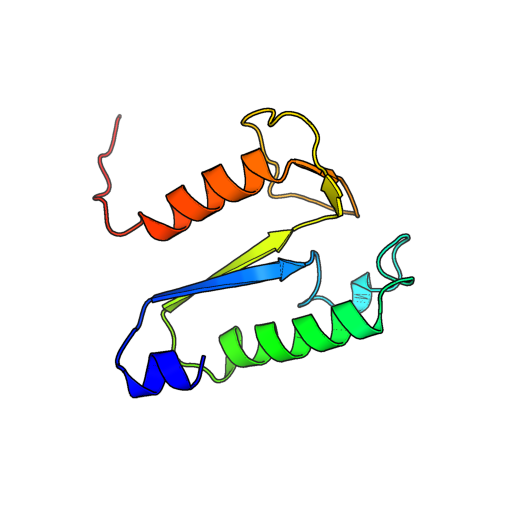 CA 1
ATOM 837 C C . LEU A 1 105 ? -22.491 6.359 -17.489 1.00 27.72 105 LEU A C 1
ATOM 839 O O . LEU A 1 105 ? -21.681 5.433 -17.508 1.00 27.72 105 LEU A O 1
ATOM 843 N N . SER A 1 106 ? -23.746 6.310 -17.923 1.00 40.75 106 SER A N 1
ATOM 844 C CA . SER A 1 106 ? -24.330 5.380 -18.880 1.00 40.75 106 SER A CA 1
ATOM 845 C C . SER A 1 106 ? -23.605 5.428 -20.219 1.00 40.75 106 SER A C 1
ATOM 847 O O . SER A 1 106 ? -23.044 6.503 -20.534 1.00 40.75 106 SER A O 1
#